Protein AF-A0A4R7J1X4-F1 (afdb_monomer_lite)

Radius of gyration: 28.87 Å; chains: 1; bounding box: 64×29×72 Å

Organism: NCBI:txid993414

Foldseek 3Di:
DVVVLVVVVVVLCVLDVAQWDWDWDDDPPRPDIFIAIDHPPDPPDGSDPDRDPNVVRVVVSVCSVCVNVVSVVVVVVVVVVVVVVVVVVLVVQLVVCLCPCARPVPRHRPGDNPPVVSSVVVSCVSVVNDD

Sequence (131 aa):
MSDLVRDLRAKLAAASPGPWEFYEKHTPEGAGSIHAPRLGDEQDDTIATLILDREDADLIVALVNNAPELLDELERVTTERDEARAALGRVWTLADSLISGRDPETDTRIFDPWDVDEMLRVAIDRTGGAE

Secondary structure (DSSP, 8-state):
-HHHHHHHHHHHHHH-SS-EEEEEEEPGGG--EEEEEEETT-SS-BSS---B-HHHHHHHHHHHHHHHHHHHHHHHHHHHHHHHHHHHHHHHHHHHHHHHTB-TTT--B-S-TT-HHHHHHHHHHHTT---

pLDDT: mean 77.57, std 10.95, range [40.91, 93.12]

Structure (mmCIF, N/CA/C/O backbone):
data_AF-A0A4R7J1X4-F1
#
_entry.id   AF-A0A4R7J1X4-F1
#
loop_
_atom_site.group_PDB
_atom_site.id
_atom_site.type_symbol
_atom_site.label_atom_id
_atom_site.label_alt_id
_atom_site.label_comp_id
_atom_site.label_asym_id
_atom_site.label_entity_id
_atom_site.label_seq_id
_atom_site.pdbx_PDB_ins_code
_atom_site.Cartn_x
_atom_site.Cartn_y
_atom_site.Cartn_z
_atom_site.occupancy
_atom_site.B_iso_or_equiv
_atom_site.auth_seq_id
_atom_site.auth_comp_id
_atom_site.auth_asym_id
_atom_site.auth_atom_id
_atom_site.pdbx_PDB_model_num
ATOM 1 N N . MET A 1 1 ? -5.195 5.725 2.563 1.00 70.56 1 MET A N 1
ATOM 2 C CA . MET A 1 1 ? -3.989 4.976 2.143 1.00 70.56 1 MET A CA 1
ATOM 3 C C . MET A 1 1 ? -4.201 4.303 0.793 1.00 70.56 1 MET A C 1
ATOM 5 O O . MET A 1 1 ? -3.394 4.541 -0.091 1.00 70.56 1 MET A O 1
ATOM 9 N N . SER A 1 2 ? -5.309 3.572 0.606 1.00 76.56 2 SER A N 1
ATOM 10 C CA . SER A 1 2 ? -5.697 2.939 -0.672 1.00 76.56 2 SER A CA 1
ATOM 11 C C . SER A 1 2 ? -5.530 3.845 -1.905 1.00 76.56 2 SER A C 1
ATOM 13 O O . SER A 1 2 ? -4.899 3.440 -2.876 1.00 76.56 2 SER A O 1
ATOM 15 N N . ASP A 1 3 ? -5.995 5.103 -1.855 1.00 82.12 3 ASP A N 1
ATOM 16 C CA . ASP A 1 3 ? -5.878 6.008 -3.011 1.00 82.12 3 ASP A CA 1
ATOM 17 C C . ASP A 1 3 ? -4.421 6.350 -3.364 1.00 82.12 3 ASP A C 1
ATOM 19 O O . ASP A 1 3 ? -4.067 6.365 -4.536 1.00 82.12 3 ASP A O 1
ATOM 23 N N . LEU A 1 4 ? -3.554 6.541 -2.362 1.00 80.00 4 LEU A N 1
ATOM 24 C CA . LEU A 1 4 ? -2.130 6.824 -2.571 1.00 80.00 4 LEU A CA 1
ATOM 25 C C . LEU A 1 4 ? -1.391 5.610 -3.149 1.00 80.00 4 LEU A C 1
ATOM 27 O O . LEU A 1 4 ? -0.598 5.765 -4.072 1.00 80.00 4 LEU A O 1
ATOM 31 N N . VAL A 1 5 ? -1.648 4.410 -2.618 1.00 79.88 5 VAL A N 1
ATOM 32 C CA . VAL A 1 5 ? -1.037 3.168 -3.124 1.00 79.88 5 VAL A CA 1
ATOM 33 C C . VAL A 1 5 ? -1.491 2.908 -4.560 1.00 79.88 5 VAL A C 1
ATOM 35 O O . VAL A 1 5 ? -0.665 2.610 -5.420 1.00 79.88 5 VAL A O 1
ATOM 38 N N . ARG A 1 6 ? -2.780 3.106 -4.859 1.00 82.00 6 ARG A N 1
ATOM 39 C CA . ARG A 1 6 ? -3.316 3.024 -6.223 1.00 82.00 6 ARG A CA 1
ATOM 40 C C . ARG A 1 6 ? -2.642 4.026 -7.164 1.00 82.00 6 ARG A C 1
ATOM 42 O O . ARG A 1 6 ? -2.239 3.643 -8.261 1.00 82.00 6 ARG A O 1
ATOM 49 N N . ASP A 1 7 ? -2.484 5.277 -6.740 1.00 84.19 7 ASP A N 1
ATOM 50 C CA . ASP A 1 7 ? -1.823 6.311 -7.541 1.00 84.19 7 ASP A CA 1
ATOM 51 C C . ASP A 1 7 ? -0.339 5.985 -7.780 1.00 84.19 7 ASP A C 1
ATOM 53 O O . ASP A 1 7 ? 0.181 6.222 -8.872 1.00 84.19 7 ASP A O 1
ATOM 57 N N . LEU A 1 8 ? 0.349 5.410 -6.788 1.00 79.38 8 LEU A N 1
ATOM 58 C CA . LEU A 1 8 ? 1.731 4.945 -6.923 1.00 79.38 8 LEU A CA 1
ATOM 59 C C . LEU A 1 8 ? 1.843 3.760 -7.887 1.00 79.38 8 LEU A C 1
ATOM 61 O O . LEU A 1 8 ? 2.709 3.792 -8.757 1.00 79.38 8 LEU A O 1
ATOM 65 N N . ARG A 1 9 ? 0.940 2.773 -7.808 1.00 80.56 9 ARG A N 1
ATOM 66 C CA . ARG A 1 9 ? 0.875 1.663 -8.776 1.00 80.56 9 ARG A CA 1
ATOM 67 C C . ARG A 1 9 ? 0.675 2.180 -10.201 1.00 80.56 9 ARG A C 1
ATOM 69 O O . ARG A 1 9 ? 1.376 1.745 -11.107 1.00 80.56 9 ARG A O 1
ATOM 76 N N . ALA A 1 10 ? -0.226 3.143 -10.401 1.00 81.44 10 ALA A N 1
ATOM 77 C CA . ALA A 1 10 ? -0.468 3.735 -11.717 1.00 81.44 10 ALA A CA 1
ATOM 78 C C . ALA A 1 10 ? 0.762 4.485 -12.256 1.00 81.44 10 ALA A C 1
ATOM 80 O O . ALA A 1 10 ? 1.102 4.351 -13.430 1.00 81.44 10 ALA A O 1
ATOM 81 N N . LYS A 1 11 ? 1.459 5.242 -11.399 1.00 81.12 11 LYS A N 1
ATOM 82 C CA . LYS A 1 11 ? 2.701 5.935 -11.773 1.00 81.12 11 LYS A CA 1
ATOM 83 C C . LYS A 1 11 ? 3.836 4.963 -12.088 1.00 81.12 11 LYS A C 1
ATOM 85 O O . LYS A 1 11 ? 4.561 5.206 -13.043 1.00 81.12 11 LYS A O 1
ATOM 90 N N . LEU A 1 12 ? 3.970 3.878 -11.325 1.00 78.81 12 LEU A N 1
ATOM 91 C CA . LEU A 1 12 ? 4.955 2.827 -11.589 1.00 78.81 12 LEU A CA 1
ATOM 92 C C . LEU A 1 12 ? 4.660 2.108 -12.904 1.00 78.81 12 LEU A C 1
ATOM 94 O O . LEU A 1 12 ? 5.545 2.014 -13.739 1.00 78.81 12 LEU A O 1
ATOM 98 N N . ALA A 1 13 ? 3.415 1.695 -13.141 1.00 77.38 13 ALA A N 1
ATOM 99 C CA . ALA A 1 13 ? 3.023 1.067 -14.403 1.00 77.38 13 ALA A CA 1
ATOM 100 C C . ALA A 1 13 ? 3.242 1.998 -15.612 1.00 77.38 13 ALA A C 1
ATOM 102 O O . ALA A 1 13 ? 3.657 1.549 -16.674 1.00 77.38 13 ALA A O 1
ATOM 103 N N . ALA A 1 14 ? 3.003 3.304 -15.450 1.00 78.31 14 ALA A N 1
ATOM 104 C CA . ALA A 1 14 ? 3.276 4.293 -16.492 1.00 78.31 14 ALA A CA 1
ATOM 105 C C . ALA A 1 14 ? 4.780 4.535 -16.716 1.00 78.31 14 ALA A C 1
ATOM 107 O O . ALA A 1 14 ? 5.191 4.820 -17.838 1.00 78.31 14 ALA A O 1
ATOM 108 N N . ALA A 1 15 ? 5.594 4.442 -15.662 1.00 71.31 15 ALA A N 1
ATOM 109 C CA . ALA A 1 15 ? 7.047 4.590 -15.736 1.00 71.31 15 ALA A CA 1
ATOM 110 C C . ALA A 1 15 ? 7.758 3.309 -16.208 1.00 71.31 15 ALA A C 1
ATOM 112 O O . ALA A 1 15 ? 8.892 3.380 -16.677 1.00 71.31 15 ALA A O 1
ATOM 113 N N . SER A 1 16 ? 7.098 2.154 -16.103 1.00 69.25 16 SER A N 1
ATOM 114 C CA . SER A 1 16 ? 7.666 0.832 -16.363 1.00 69.25 16 SER A CA 1
ATOM 115 C C . SER A 1 16 ? 6.707 0.015 -17.243 1.00 69.25 16 SER A C 1
ATOM 117 O O . SER A 1 16 ? 5.935 -0.788 -16.722 1.00 69.25 16 SER A O 1
ATOM 119 N N . PRO A 1 17 ? 6.732 0.203 -18.580 1.00 66.00 17 PRO A N 1
ATOM 120 C CA . PRO A 1 17 ? 5.745 -0.380 -19.502 1.00 66.00 17 PRO A CA 1
ATOM 121 C C . PRO A 1 17 ? 5.821 -1.913 -19.666 1.00 66.00 17 PRO A C 1
ATOM 123 O O . PRO A 1 17 ? 5.056 -2.489 -20.435 1.00 66.00 17 PRO A O 1
ATOM 126 N N . GLY A 1 18 ? 6.716 -2.586 -18.946 1.00 65.38 18 GLY A N 1
ATOM 127 C CA . GLY A 1 18 ? 6.927 -4.030 -18.979 1.00 65.38 18 GLY A CA 1
ATOM 128 C C . GLY A 1 18 ? 8.034 -4.432 -18.003 1.00 65.38 18 GLY A C 1
ATOM 129 O O . GLY A 1 18 ? 8.600 -3.551 -17.350 1.00 65.38 18 GLY A O 1
ATOM 130 N N . PRO A 1 19 ? 8.355 -5.732 -17.878 1.00 71.44 19 PRO A N 1
ATOM 131 C CA . PRO A 1 19 ? 9.490 -6.164 -17.075 1.00 71.44 19 PRO A CA 1
ATOM 132 C C . PRO A 1 19 ? 10.775 -5.573 -17.653 1.00 71.44 19 PRO 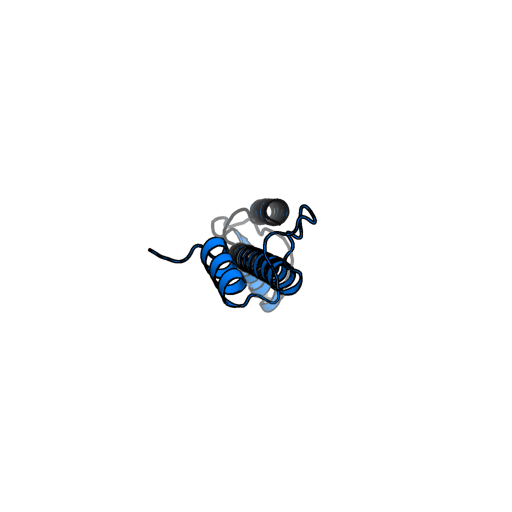A C 1
ATOM 134 O O . PRO A 1 19 ? 11.022 -5.628 -18.864 1.00 71.44 19 PRO A O 1
ATOM 137 N N . TRP A 1 20 ? 11.577 -4.974 -16.779 1.00 76.94 20 TRP A N 1
ATOM 138 C CA . TRP A 1 20 ? 12.881 -4.462 -17.174 1.00 76.94 20 TRP A CA 1
ATOM 139 C C . TRP A 1 20 ? 13.890 -5.601 -17.124 1.00 76.94 20 TRP A C 1
ATOM 141 O O . TRP A 1 20 ? 13.863 -6.433 -16.214 1.00 76.94 20 TRP A O 1
ATOM 151 N N . GLU A 1 21 ? 14.799 -5.613 -18.088 1.00 77.31 21 GLU A N 1
ATOM 152 C CA . GLU A 1 21 ? 15.937 -6.518 -18.130 1.00 77.31 21 GLU A CA 1
ATOM 153 C C . GLU A 1 21 ? 17.246 -5.743 -18.057 1.00 77.31 21 GLU A C 1
ATOM 155 O O . GLU A 1 21 ? 17.345 -4.587 -18.481 1.00 77.31 21 GLU A O 1
ATOM 160 N N . PHE A 1 22 ? 18.275 -6.423 -17.565 1.00 77.06 22 PHE A N 1
ATOM 161 C CA . PHE A 1 22 ? 19.639 -5.935 -17.630 1.00 77.06 22 PHE A CA 1
ATOM 162 C C . PHE A 1 22 ? 20.211 -6.134 -19.039 1.00 77.06 22 PHE A C 1
ATOM 164 O O . PHE A 1 22 ? 20.200 -7.241 -19.583 1.00 77.06 22 PHE A O 1
ATOM 171 N N . TYR A 1 23 ? 20.747 -5.062 -19.616 1.00 76.12 23 TYR A N 1
ATOM 172 C CA . TYR A 1 23 ? 21.435 -5.074 -20.899 1.00 76.12 23 TYR A CA 1
ATOM 173 C C . TYR A 1 23 ? 22.915 -4.740 -20.714 1.00 76.12 23 TYR A C 1
ATOM 175 O O . TYR A 1 23 ? 23.263 -3.699 -20.158 1.00 76.12 23 TYR A O 1
ATOM 183 N N . GLU A 1 24 ? 23.787 -5.603 -21.239 1.00 78.19 24 GLU A N 1
ATOM 184 C CA . GLU A 1 24 ? 25.225 -5.356 -21.344 1.00 78.19 24 GLU A CA 1
ATOM 185 C C . GLU A 1 24 ? 25.651 -5.415 -22.814 1.00 78.19 24 GLU A C 1
ATOM 187 O O . GLU A 1 24 ? 25.471 -6.431 -23.491 1.00 78.19 24 GLU A O 1
ATOM 192 N N . LYS A 1 25 ? 26.244 -4.324 -23.311 1.00 77.75 25 LYS A N 1
ATOM 193 C CA . LYS A 1 25 ? 26.838 -4.260 -24.653 1.00 77.75 25 LYS A CA 1
ATOM 194 C C . LYS A 1 25 ? 28.308 -3.907 -24.561 1.00 77.75 25 LYS A C 1
ATOM 196 O O . LYS A 1 25 ? 28.668 -2.827 -24.099 1.00 77.75 25 LYS A O 1
ATOM 201 N N . HIS A 1 26 ? 29.158 -4.776 -25.088 1.00 76.50 26 HIS A N 1
ATOM 202 C CA . HIS A 1 26 ? 30.565 -4.451 -25.278 1.00 76.50 26 HIS A CA 1
ATOM 203 C C . HIS A 1 26 ? 30.721 -3.497 -26.465 1.00 76.50 26 HIS A C 1
ATOM 205 O O . HIS A 1 26 ? 30.236 -3.770 -27.568 1.00 76.50 26 HIS A O 1
ATOM 211 N N . THR A 1 27 ? 31.382 -2.362 -26.244 1.00 72.62 27 THR A N 1
ATOM 212 C CA . THR A 1 27 ? 31.692 -1.427 -27.330 1.00 72.62 27 THR A CA 1
ATOM 213 C C . THR A 1 27 ? 32.836 -1.975 -28.188 1.00 72.62 27 THR A C 1
ATOM 215 O O . THR A 1 27 ? 33.779 -2.572 -27.653 1.00 72.62 27 THR A O 1
ATOM 218 N N . PRO A 1 28 ? 32.786 -1.809 -29.524 1.00 65.44 28 PRO A N 1
ATOM 219 C CA . PRO A 1 28 ? 33.945 -2.081 -30.363 1.00 65.44 28 PRO A CA 1
ATOM 220 C C . PRO A 1 28 ? 35.144 -1.241 -29.897 1.00 65.44 28 PRO A C 1
ATOM 222 O O . PRO A 1 28 ? 34.963 -0.132 -29.406 1.00 65.44 28 PRO A O 1
ATOM 225 N N . GLU A 1 29 ? 36.359 -1.764 -30.078 1.00 62.19 29 GLU A N 1
ATOM 226 C CA . GLU A 1 29 ? 37.640 -1.076 -29.804 1.00 62.19 29 GLU A CA 1
ATOM 227 C C . GLU A 1 29 ? 38.090 -0.991 -28.331 1.00 62.19 29 GLU A C 1
ATOM 229 O O . GLU A 1 29 ? 39.094 -0.351 -28.030 1.00 62.19 29 GLU A O 1
ATOM 234 N N . GLY A 1 30 ? 37.439 -1.707 -27.408 1.00 56.31 30 GLY A N 1
ATOM 235 C CA . GLY A 1 30 ? 37.939 -1.845 -26.029 1.00 56.31 30 GLY A CA 1
ATOM 236 C C . GLY A 1 30 ? 37.693 -0.622 -25.139 1.00 56.31 30 GLY A C 1
ATOM 237 O O . GLY A 1 30 ? 38.318 -0.498 -24.088 1.00 56.31 30 GLY A O 1
ATOM 238 N N . ALA A 1 31 ? 36.769 0.257 -25.536 1.00 61.16 31 ALA A N 1
ATOM 239 C CA . ALA A 1 31 ? 36.399 1.462 -24.794 1.00 61.16 31 ALA A CA 1
ATOM 240 C C . ALA A 1 31 ? 35.513 1.196 -23.554 1.00 61.16 31 ALA A C 1
ATOM 242 O O . ALA A 1 31 ? 35.313 2.105 -22.752 1.00 61.16 31 ALA A O 1
ATOM 243 N N . GLY A 1 32 ? 35.019 -0.035 -23.362 1.00 66.00 32 GLY A N 1
ATOM 244 C CA . GLY A 1 32 ? 34.269 -0.457 -22.171 1.00 66.00 32 GLY A CA 1
ATOM 245 C C . GLY A 1 32 ? 32.960 -1.195 -22.476 1.00 66.00 32 GLY A C 1
ATOM 246 O O . GLY A 1 32 ? 32.617 -1.446 -23.637 1.00 66.00 32 GLY A O 1
ATOM 247 N N . SER A 1 33 ? 32.232 -1.550 -21.417 1.00 73.75 33 SER A N 1
ATOM 248 C CA . SER A 1 33 ? 30.864 -2.080 -21.478 1.00 73.75 33 SER A CA 1
ATOM 249 C C . SER A 1 33 ? 29.855 -0.959 -21.215 1.00 73.75 33 SER A C 1
ATOM 251 O O . SER A 1 33 ? 30.070 -0.122 -20.344 1.00 73.75 33 SER A O 1
ATOM 253 N N . ILE A 1 34 ? 28.751 -0.950 -21.961 1.00 73.44 34 ILE A N 1
ATOM 254 C CA . ILE A 1 34 ? 27.564 -0.147 -21.651 1.00 73.44 34 ILE A CA 1
ATOM 255 C C . ILE A 1 34 ? 26.612 -1.040 -20.860 1.00 73.44 34 ILE A C 1
ATOM 257 O O . ILE A 1 34 ? 26.240 -2.108 -21.352 1.00 73.44 34 ILE A O 1
ATOM 261 N N . HIS A 1 35 ? 26.217 -0.585 -19.671 1.00 75.31 35 HIS A N 1
ATOM 262 C CA . HIS A 1 35 ? 25.199 -1.215 -18.835 1.00 75.31 35 HIS A CA 1
ATOM 263 C C . HIS A 1 35 ? 23.969 -0.311 -18.786 1.00 75.31 35 HIS A C 1
ATOM 265 O O . HIS A 1 35 ? 24.090 0.882 -18.499 1.00 75.31 35 HIS A O 1
ATOM 271 N N . ALA A 1 36 ? 22.798 -0.860 -19.104 1.00 71.75 36 ALA A N 1
ATOM 272 C CA . ALA A 1 36 ? 21.549 -0.107 -19.098 1.00 71.75 36 ALA A CA 1
ATOM 273 C C . ALA A 1 36 ? 20.341 -1.019 -18.824 1.00 71.75 36 ALA A C 1
ATOM 275 O O . ALA A 1 36 ? 20.376 -2.203 -19.163 1.00 71.75 36 ALA A O 1
ATOM 276 N N . PRO A 1 37 ? 19.251 -0.483 -18.254 1.00 70.69 37 PRO A N 1
ATOM 277 C CA . PRO A 1 37 ? 17.964 -1.162 -18.250 1.00 70.69 37 PRO A CA 1
ATOM 278 C C . PRO A 1 37 ? 17.313 -1.116 -19.643 1.00 70.69 37 PRO A C 1
ATOM 280 O O . PRO A 1 37 ? 17.346 -0.087 -20.329 1.00 70.69 37 PRO A O 1
ATOM 283 N N . ARG A 1 38 ? 16.674 -2.216 -20.048 1.00 72.69 38 ARG A N 1
ATOM 284 C CA . ARG A 1 38 ? 15.890 -2.316 -21.293 1.00 72.69 38 ARG A CA 1
ATOM 285 C C . ARG A 1 38 ? 14.518 -2.939 -21.056 1.00 72.69 38 ARG A C 1
ATOM 287 O O . ARG A 1 38 ? 14.323 -3.638 -20.065 1.00 72.69 38 ARG A O 1
ATOM 294 N N . LEU A 1 39 ? 13.594 -2.736 -21.990 1.00 71.06 39 LEU A N 1
ATOM 295 C CA . LEU A 1 39 ? 12.366 -3.530 -22.075 1.00 71.06 39 LEU A CA 1
ATOM 296 C C . LEU A 1 39 ? 12.717 -4.922 -22.609 1.00 71.06 39 LEU A C 1
ATOM 298 O O . LEU A 1 39 ? 13.429 -5.027 -23.606 1.00 71.06 39 LEU A O 1
ATOM 302 N N . GLY A 1 40 ? 12.246 -5.983 -21.948 1.00 60.00 40 GLY A N 1
ATOM 303 C CA . GLY A 1 40 ? 12.644 -7.362 -22.274 1.00 60.00 40 GLY A CA 1
ATOM 304 C C . GLY A 1 40 ? 12.364 -7.815 -23.716 1.00 60.00 40 GLY A C 1
ATOM 305 O O . GLY A 1 40 ? 13.058 -8.696 -24.219 1.00 60.00 40 GLY A O 1
ATOM 306 N N . ASP A 1 41 ? 11.430 -7.160 -24.413 1.00 61.09 41 ASP A N 1
ATOM 307 C CA . ASP A 1 41 ? 10.986 -7.551 -25.759 1.00 61.09 41 ASP A CA 1
ATOM 308 C C . ASP A 1 41 ? 11.480 -6.633 -26.900 1.00 61.09 41 ASP A C 1
ATOM 310 O O . ASP A 1 41 ? 11.239 -6.930 -28.072 1.00 61.09 41 ASP A O 1
ATOM 314 N N . GLU A 1 42 ? 12.199 -5.541 -26.608 1.00 57.75 42 GLU A N 1
ATOM 315 C CA . GLU A 1 42 ? 12.630 -4.567 -27.624 1.00 57.75 42 GLU A CA 1
ATOM 316 C C . GLU A 1 42 ? 14.154 -4.596 -27.817 1.00 57.75 42 GLU A C 1
ATOM 318 O O . GLU A 1 42 ? 14.941 -4.355 -26.901 1.00 57.75 42 GLU A O 1
ATOM 323 N N . GLN A 1 43 ? 14.594 -4.925 -29.039 1.00 50.28 43 GLN A N 1
ATOM 324 C CA . GLN A 1 43 ? 16.017 -5.087 -29.368 1.00 50.28 43 GLN A CA 1
ATOM 325 C C . GLN A 1 43 ? 16.814 -3.772 -29.392 1.00 50.28 43 GLN A C 1
ATOM 327 O O . GLN A 1 43 ? 18.041 -3.843 -29.326 1.00 50.28 43 GLN A O 1
ATOM 332 N N . ASP A 1 44 ? 16.153 -2.611 -29.461 1.00 54.34 44 ASP A N 1
ATOM 333 C CA . ASP A 1 44 ? 16.813 -1.319 -29.715 1.00 54.34 44 ASP A CA 1
ATOM 334 C C . ASP A 1 44 ? 16.351 -0.144 -28.829 1.00 54.34 44 ASP A C 1
ATOM 336 O O . ASP A 1 44 ? 16.966 0.920 -28.890 1.00 54.34 44 ASP A O 1
ATOM 340 N N . ASP A 1 45 ? 15.366 -0.320 -27.942 1.00 53.91 45 ASP A N 1
ATOM 341 C CA . ASP A 1 45 ? 14.865 0.775 -27.101 1.00 53.91 45 ASP A CA 1
ATOM 342 C C . ASP A 1 45 ? 15.390 0.653 -25.663 1.00 53.91 45 ASP A C 1
ATOM 344 O O . ASP A 1 45 ? 14.751 0.141 -24.740 1.00 53.91 45 ASP A O 1
ATOM 348 N N . THR A 1 46 ? 16.611 1.150 -25.444 1.00 55.34 46 THR A N 1
ATOM 349 C CA . THR A 1 46 ? 17.046 1.498 -24.083 1.00 55.34 46 THR A CA 1
ATOM 350 C C . THR A 1 46 ? 16.069 2.520 -23.501 1.00 55.34 46 THR A C 1
ATOM 352 O O . THR A 1 46 ? 15.966 3.632 -24.018 1.00 55.34 46 THR A O 1
ATOM 355 N N . ILE A 1 47 ? 15.394 2.157 -22.405 1.00 56.97 47 ILE A N 1
ATOM 356 C CA . ILE A 1 47 ? 14.353 2.967 -21.736 1.00 56.97 47 ILE A CA 1
ATOM 357 C C . ILE A 1 47 ? 14.914 4.322 -21.276 1.00 56.97 47 ILE A C 1
ATOM 359 O O . ILE A 1 47 ? 14.210 5.330 -21.224 1.00 56.97 47 ILE A O 1
ATOM 363 N N . ALA A 1 48 ? 16.212 4.356 -20.980 1.00 55.75 48 ALA A N 1
ATOM 364 C CA . ALA A 1 48 ? 16.980 5.569 -20.785 1.00 55.75 48 ALA A CA 1
ATOM 365 C C . ALA A 1 48 ? 18.413 5.347 -21.283 1.00 55.75 48 ALA A C 1
ATOM 367 O O . ALA A 1 48 ? 19.047 4.350 -20.943 1.00 55.75 48 ALA A O 1
ATOM 368 N N . THR A 1 49 ? 18.962 6.298 -22.041 1.00 56.44 49 THR A N 1
ATOM 369 C CA . THR A 1 49 ? 20.394 6.333 -22.388 1.00 56.44 49 THR A CA 1
ATOM 370 C C . THR A 1 49 ? 21.209 6.846 -21.195 1.00 56.44 49 THR A C 1
ATOM 372 O O . THR A 1 49 ? 21.866 7.883 -21.257 1.00 56.44 49 THR A O 1
ATOM 375 N N . LEU A 1 50 ? 21.114 6.155 -20.061 1.00 60.38 50 LEU A N 1
ATOM 376 C CA . LEU A 1 50 ? 21.981 6.373 -18.909 1.00 60.38 50 LEU A CA 1
ATOM 377 C C . LEU A 1 50 ? 23.119 5.361 -19.010 1.00 60.38 50 LEU A C 1
ATOM 379 O O . LEU A 1 50 ? 22.880 4.158 -19.008 1.00 60.38 50 LEU A O 1
ATOM 383 N N . ILE A 1 51 ? 24.353 5.851 -19.135 1.00 63.81 51 ILE A N 1
ATOM 384 C CA . ILE A 1 51 ? 25.535 5.006 -18.958 1.00 63.81 51 ILE A CA 1
ATOM 385 C C . ILE A 1 51 ? 25.688 4.830 -17.453 1.00 63.81 51 ILE A C 1
ATOM 387 O O . ILE A 1 51 ? 26.142 5.745 -16.766 1.00 63.81 51 ILE A O 1
ATOM 391 N N . LEU A 1 52 ? 25.235 3.687 -16.959 1.00 72.06 52 LEU A N 1
ATOM 392 C CA . LEU A 1 52 ? 25.358 3.300 -15.563 1.00 72.06 52 LEU A CA 1
ATOM 393 C C . LEU A 1 52 ? 26.539 2.348 -15.411 1.00 72.06 52 LEU A C 1
ATOM 395 O O . LEU A 1 52 ? 26.967 1.701 -16.375 1.00 72.06 52 LEU A O 1
ATOM 399 N N . ASP A 1 53 ? 27.057 2.244 -14.194 1.00 80.69 53 ASP A N 1
ATOM 400 C CA . ASP A 1 53 ? 27.797 1.043 -13.852 1.00 80.69 53 ASP A CA 1
ATOM 401 C C . ASP A 1 53 ? 26.832 -0.153 -13.727 1.00 80.69 53 ASP A C 1
ATOM 403 O O . ASP A 1 53 ? 25.603 -0.030 -13.778 1.00 80.69 53 ASP A O 1
ATOM 407 N N . ARG A 1 54 ? 27.407 -1.352 -13.651 1.00 78.38 54 ARG A N 1
ATOM 408 C CA . ARG A 1 54 ? 26.640 -2.597 -13.598 1.00 78.38 54 ARG A CA 1
ATOM 409 C C . ARG A 1 54 ? 25.747 -2.677 -12.359 1.00 78.38 54 ARG A C 1
ATOM 411 O O . ARG A 1 54 ? 24.616 -3.138 -12.472 1.00 78.38 54 ARG A O 1
ATOM 418 N N . GLU A 1 55 ? 26.264 -2.253 -11.209 1.00 80.81 55 GLU A N 1
ATOM 419 C CA . GLU A 1 55 ? 25.579 -2.375 -9.919 1.00 80.81 55 GLU A CA 1
ATOM 420 C C . GLU A 1 55 ? 24.340 -1.478 -9.878 1.00 80.81 55 GLU A C 1
ATOM 422 O O . GLU A 1 55 ? 23.266 -1.929 -9.478 1.00 80.81 55 GLU A O 1
ATOM 427 N N . ASP A 1 56 ? 24.456 -0.249 -10.380 1.00 76.38 56 ASP A N 1
ATOM 428 C CA . ASP A 1 56 ? 23.349 0.698 -10.474 1.00 76.38 56 ASP A CA 1
ATOM 429 C C 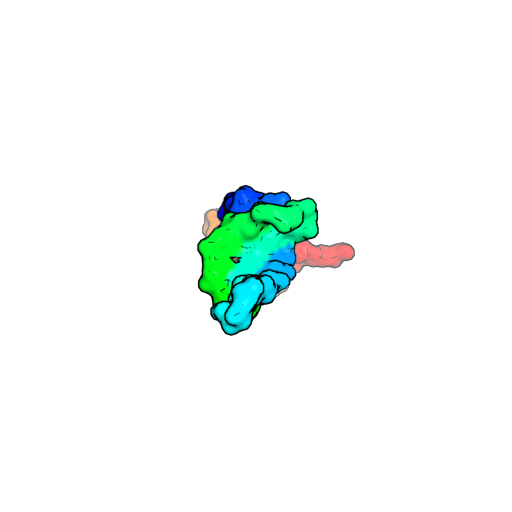. ASP A 1 56 ? 22.26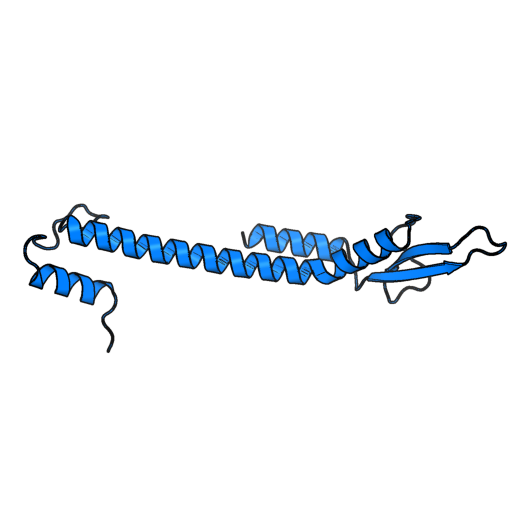5 0.223 -11.452 1.00 76.38 56 ASP A C 1
ATOM 431 O O . ASP A 1 56 ? 21.069 0.325 -11.163 1.00 76.38 56 ASP A O 1
ATOM 435 N N . ALA A 1 57 ? 22.652 -0.332 -12.605 1.00 74.75 57 ALA A N 1
ATOM 436 C CA . ALA A 1 57 ? 21.697 -0.876 -13.570 1.00 74.75 57 ALA A CA 1
ATOM 437 C C . ALA A 1 57 ? 20.941 -2.096 -13.010 1.00 74.75 57 ALA A C 1
ATOM 439 O O . ALA A 1 57 ? 19.715 -2.163 -13.138 1.00 74.75 57 ALA A O 1
ATOM 440 N N . ASP A 1 58 ? 21.643 -3.018 -12.343 1.00 79.81 58 ASP A N 1
ATOM 441 C CA . ASP A 1 58 ? 21.035 -4.171 -11.667 1.00 79.81 58 ASP A CA 1
ATOM 442 C C . ASP A 1 58 ? 20.080 -3.721 -10.546 1.00 79.81 58 ASP A C 1
ATOM 444 O O . ASP A 1 58 ? 18.965 -4.240 -10.425 1.00 79.81 58 ASP A O 1
ATOM 448 N N . LEU A 1 59 ? 20.470 -2.708 -9.763 1.00 78.81 59 LEU A N 1
ATOM 449 C CA . LEU A 1 59 ? 19.641 -2.148 -8.696 1.00 78.81 59 LEU A CA 1
ATOM 450 C C . LEU A 1 59 ? 18.349 -1.525 -9.235 1.00 78.81 59 LEU A C 1
ATOM 452 O O . LEU A 1 59 ? 17.282 -1.742 -8.662 1.00 78.81 59 LEU A O 1
ATOM 456 N N . ILE A 1 60 ? 18.421 -0.763 -10.328 1.00 77.56 60 ILE A N 1
ATOM 457 C CA . ILE A 1 60 ? 17.246 -0.122 -10.934 1.00 77.56 60 ILE A CA 1
ATOM 458 C C . ILE A 1 60 ? 16.272 -1.171 -11.478 1.00 77.56 60 ILE A C 1
ATOM 460 O O . ILE A 1 60 ? 15.070 -1.072 -11.227 1.00 77.56 60 ILE A O 1
ATOM 464 N N . VAL A 1 61 ? 16.778 -2.192 -12.176 1.00 79.31 61 VAL A N 1
ATOM 465 C CA . VAL A 1 61 ? 15.954 -3.303 -12.678 1.00 79.31 61 VAL A CA 1
ATOM 466 C C . VAL A 1 61 ? 15.277 -4.032 -11.518 1.00 79.31 61 VAL A C 1
ATOM 468 O O . VAL A 1 61 ? 14.065 -4.258 -11.548 1.00 79.31 61 VAL A O 1
ATOM 471 N N . ALA A 1 62 ? 16.031 -4.352 -10.463 1.00 81.00 62 ALA A N 1
ATOM 472 C CA . ALA A 1 62 ? 15.483 -4.987 -9.274 1.00 81.00 62 ALA A CA 1
ATOM 473 C C . ALA A 1 62 ? 14.413 -4.107 -8.612 1.00 81.00 62 ALA A C 1
ATOM 475 O O . ALA A 1 62 ? 13.329 -4.596 -8.300 1.00 81.00 62 ALA A O 1
ATOM 476 N N . LEU A 1 63 ? 14.668 -2.811 -8.435 1.00 79.69 63 LEU A N 1
ATOM 477 C CA . LEU A 1 63 ? 13.720 -1.895 -7.806 1.00 79.69 63 LEU A CA 1
ATOM 478 C C . LEU A 1 63 ? 12.407 -1.817 -8.589 1.00 79.69 63 LEU A C 1
ATOM 480 O O . LEU A 1 63 ? 11.343 -1.928 -7.990 1.00 79.69 63 LEU A O 1
ATOM 484 N N . VAL A 1 64 ? 12.472 -1.661 -9.913 1.00 80.25 64 VAL A N 1
ATOM 485 C CA . VAL A 1 64 ? 11.281 -1.575 -10.772 1.00 80.25 64 VAL A CA 1
ATOM 486 C C . VAL A 1 64 ? 10.460 -2.861 -10.713 1.00 80.25 64 VAL A C 1
ATOM 488 O O . VAL A 1 64 ? 9.244 -2.801 -10.537 1.00 80.25 64 VAL A O 1
ATOM 491 N N . ASN A 1 65 ? 11.119 -4.016 -10.796 1.00 81.62 65 ASN A N 1
ATOM 492 C CA . ASN A 1 65 ? 10.430 -5.303 -10.815 1.00 81.62 65 ASN A CA 1
ATOM 493 C C . ASN A 1 65 ? 9.847 -5.686 -9.438 1.00 81.62 65 ASN A C 1
ATOM 495 O O . ASN A 1 65 ? 8.817 -6.349 -9.389 1.00 81.62 65 ASN A O 1
ATOM 499 N N . ASN A 1 66 ? 10.455 -5.246 -8.327 1.00 85.31 66 ASN A N 1
ATOM 500 C CA . ASN A 1 66 ? 9.991 -5.559 -6.964 1.00 85.31 66 ASN A CA 1
ATOM 501 C C . ASN A 1 66 ? 9.082 -4.475 -6.349 1.00 85.31 66 ASN A C 1
ATOM 503 O O . ASN A 1 66 ? 8.402 -4.729 -5.355 1.00 85.31 66 ASN A O 1
ATOM 507 N N . ALA A 1 67 ? 9.046 -3.258 -6.903 1.00 84.69 67 ALA A N 1
ATOM 508 C CA . ALA A 1 67 ? 8.221 -2.166 -6.378 1.00 84.69 67 ALA A CA 1
ATOM 509 C C . ALA A 1 67 ? 6.721 -2.511 -6.252 1.00 84.69 67 ALA A C 1
ATOM 511 O O . ALA A 1 67 ? 6.127 -2.099 -5.252 1.00 84.69 67 ALA A O 1
ATOM 512 N N . PRO A 1 68 ? 6.090 -3.261 -7.181 1.00 83.19 68 PRO A N 1
ATOM 513 C CA . PRO A 1 68 ? 4.703 -3.694 -7.012 1.00 83.19 68 PRO A CA 1
ATOM 514 C C . PRO A 1 68 ? 4.493 -4.546 -5.754 1.00 83.19 68 PRO A C 1
ATOM 516 O O . PRO A 1 68 ? 3.616 -4.233 -4.954 1.00 83.19 68 PRO A O 1
ATOM 519 N N . GLU A 1 69 ? 5.343 -5.551 -5.526 1.00 85.62 69 GLU A N 1
ATOM 520 C CA . GLU A 1 69 ? 5.252 -6.436 -4.355 1.00 85.62 69 GLU A CA 1
ATOM 521 C C . GLU A 1 69 ? 5.472 -5.669 -3.043 1.00 85.62 69 GLU A C 1
ATOM 523 O O . GLU A 1 69 ? 4.761 -5.875 -2.059 1.00 85.62 69 GLU A O 1
ATOM 528 N N . LEU A 1 70 ? 6.414 -4.720 -3.031 1.00 85.25 70 LEU A N 1
ATOM 529 C CA . LEU A 1 70 ? 6.653 -3.855 -1.873 1.00 85.25 70 LEU A CA 1
ATOM 530 C C . LEU A 1 70 ? 5.455 -2.944 -1.562 1.00 85.25 70 LEU A C 1
ATOM 532 O O . LEU A 1 70 ? 5.181 -2.665 -0.393 1.00 85.25 70 LEU A O 1
ATOM 536 N N . LEU A 1 71 ? 4.734 -2.473 -2.585 1.00 87.31 71 LEU A N 1
ATOM 537 C CA . LEU A 1 71 ? 3.506 -1.697 -2.393 1.00 87.31 71 LEU A CA 1
ATOM 538 C C . LEU A 1 71 ? 2.354 -2.558 -1.871 1.00 87.31 71 LEU A C 1
ATOM 540 O O . LEU A 1 71 ? 1.597 -2.086 -1.021 1.00 87.31 71 LEU A O 1
ATOM 544 N N . ASP A 1 72 ? 2.236 -3.799 -2.341 1.00 88.12 72 ASP A N 1
ATOM 545 C CA . ASP A 1 72 ? 1.251 -4.760 -1.840 1.00 88.12 72 ASP A CA 1
ATOM 546 C C . ASP A 1 72 ? 1.492 -5.064 -0.354 1.00 88.12 72 ASP A C 1
ATOM 548 O O . ASP A 1 72 ? 0.565 -5.015 0.459 1.00 88.12 72 ASP A O 1
ATOM 552 N N . GLU A 1 73 ? 2.751 -5.278 0.029 1.00 89.56 73 GLU A N 1
ATOM 553 C CA . GLU A 1 73 ? 3.135 -5.519 1.419 1.00 89.56 73 GLU A CA 1
ATOM 554 C C . GLU A 1 73 ? 2.895 -4.291 2.311 1.00 89.56 73 GLU A C 1
ATOM 556 O O . GLU A 1 73 ? 2.385 -4.411 3.429 1.00 89.56 73 GLU A O 1
ATOM 561 N N . LEU A 1 74 ? 3.190 -3.086 1.813 1.00 88.12 74 LEU A N 1
ATOM 562 C CA . LEU A 1 74 ? 2.894 -1.846 2.530 1.00 88.12 74 LEU A CA 1
ATOM 563 C C . LEU A 1 74 ? 1.388 -1.681 2.784 1.00 88.12 74 LEU A C 1
ATOM 565 O O . LEU A 1 74 ? 0.986 -1.262 3.875 1.00 88.12 74 LEU A O 1
ATOM 569 N N . GLU A 1 75 ? 0.554 -1.992 1.790 1.00 89.81 75 GLU A N 1
ATOM 570 C CA . GLU A 1 75 ? -0.902 -1.943 1.921 1.00 89.81 75 GLU A CA 1
ATOM 571 C C . GLU A 1 75 ? -1.393 -2.954 2.963 1.00 89.81 75 GLU A C 1
ATOM 573 O O . GLU A 1 75 ? -2.138 -2.570 3.869 1.00 89.81 75 GLU A O 1
ATOM 578 N N . ARG A 1 76 ? -0.904 -4.199 2.907 1.00 92.19 76 ARG A N 1
ATOM 579 C CA . ARG A 1 76 ? -1.226 -5.253 3.881 1.00 92.19 76 ARG A CA 1
ATOM 580 C C . ARG A 1 76 ? -0.900 -4.825 5.312 1.00 92.19 76 ARG A C 1
ATOM 582 O O . ARG A 1 76 ? -1.783 -4.813 6.168 1.00 92.19 76 ARG A O 1
A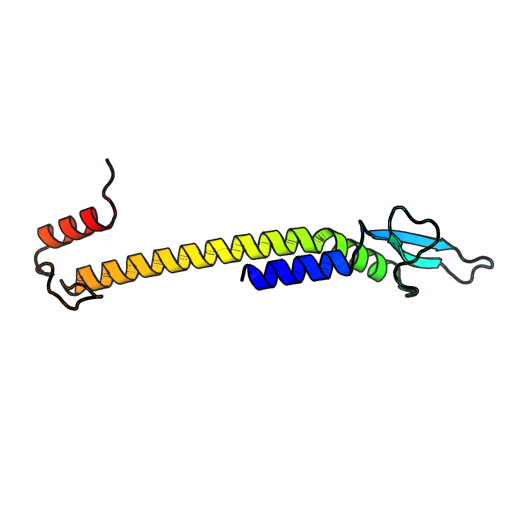TOM 589 N N . VAL A 1 77 ? 0.343 -4.412 5.564 1.00 92.19 77 VAL A N 1
ATOM 590 C CA . VAL A 1 77 ? 0.802 -4.003 6.904 1.00 92.19 77 VAL A CA 1
ATOM 591 C C . VAL A 1 77 ? 0.028 -2.786 7.412 1.00 92.19 77 VAL A C 1
ATOM 593 O O . VAL A 1 77 ? -0.268 -2.682 8.604 1.00 92.19 77 VAL A O 1
ATOM 596 N N . THR A 1 78 ? -0.327 -1.854 6.525 1.00 88.62 78 THR A N 1
ATOM 597 C CA . THR A 1 78 ? -1.104 -0.677 6.925 1.00 88.62 78 THR A CA 1
ATOM 598 C C . THR A 1 78 ? -2.525 -1.054 7.336 1.00 88.62 78 THR A C 1
ATOM 600 O O . THR A 1 78 ? -2.999 -0.564 8.361 1.00 88.62 78 THR A O 1
ATOM 603 N N . THR A 1 79 ? -3.176 -1.943 6.585 1.00 91.31 79 THR A N 1
ATOM 604 C CA . THR A 1 79 ? -4.500 -2.471 6.933 1.00 91.31 79 THR A CA 1
ATOM 605 C C . THR A 1 79 ? -4.470 -3.190 8.279 1.00 91.31 79 THR A C 1
ATOM 607 O O . THR A 1 79 ? -5.247 -2.843 9.165 1.00 91.31 79 THR A O 1
ATOM 610 N N . GLU A 1 80 ? -3.518 -4.102 8.489 1.00 93.12 80 GLU A N 1
ATOM 611 C CA . GLU A 1 80 ? -3.383 -4.838 9.755 1.00 93.12 80 GLU A CA 1
ATOM 612 C C . GLU A 1 80 ? -3.170 -3.906 10.949 1.00 93.12 80 GLU A C 1
ATOM 614 O O . GLU A 1 80 ? -3.775 -4.072 12.011 1.00 93.12 80 GLU A O 1
ATOM 619 N N . ARG A 1 81 ? -2.338 -2.875 10.778 1.00 92.75 81 ARG A N 1
ATOM 620 C CA . ARG A 1 81 ? -2.123 -1.858 11.809 1.00 92.75 81 ARG A CA 1
ATOM 621 C C . ARG A 1 81 ? -3.416 -1.110 12.136 1.00 92.75 81 ARG A C 1
ATOM 623 O O . ARG A 1 81 ? -3.693 -0.857 13.310 1.00 92.75 81 ARG A O 1
ATOM 630 N N . ASP A 1 82 ? -4.174 -0.708 11.122 1.00 92.06 82 ASP A N 1
ATOM 631 C CA . ASP A 1 82 ? -5.395 0.076 11.305 1.00 92.06 82 ASP A CA 1
ATOM 632 C C . ASP A 1 82 ? -6.505 -0.773 11.956 1.00 92.06 82 ASP A C 1
ATOM 634 O O . ASP A 1 82 ? -7.192 -0.294 12.863 1.00 92.06 82 ASP A O 1
ATOM 638 N N . GLU A 1 83 ? -6.604 -2.057 11.605 1.00 92.81 83 GLU A N 1
ATOM 639 C CA . GLU A 1 83 ? -7.479 -3.034 12.264 1.00 92.81 83 GLU A CA 1
ATOM 640 C C . GLU A 1 83 ? -7.100 -3.259 13.731 1.00 92.81 83 GLU A C 1
ATOM 642 O O . GLU A 1 83 ? -7.962 -3.188 14.615 1.00 92.81 83 GLU A O 1
ATOM 647 N N . ALA A 1 84 ? -5.810 -3.465 14.019 1.00 91.44 84 ALA A N 1
ATOM 648 C CA . ALA A 1 84 ? -5.313 -3.629 15.382 1.00 91.44 84 ALA A CA 1
ATOM 649 C C . ALA A 1 84 ? -5.583 -2.378 16.231 1.00 91.44 84 ALA A C 1
ATOM 651 O O . ALA A 1 84 ? -6.018 -2.470 17.381 1.00 91.44 84 ALA A O 1
ATOM 652 N N . ARG A 1 85 ? -5.394 -1.188 15.651 1.00 91.94 85 ARG A N 1
ATOM 653 C CA . ARG A 1 85 ? -5.712 0.084 16.306 1.00 91.94 85 ARG A CA 1
ATOM 654 C C . ARG A 1 85 ? -7.207 0.219 16.588 1.00 91.94 85 ARG A C 1
ATOM 656 O O . ARG A 1 85 ? -7.572 0.663 17.675 1.00 91.94 85 ARG A O 1
ATOM 663 N N . ALA A 1 86 ? -8.068 -0.174 15.652 1.00 90.38 86 ALA A N 1
ATOM 664 C CA . ALA A 1 86 ? -9.513 -0.171 15.858 1.00 90.38 86 ALA A CA 1
ATOM 665 C C . ALA A 1 86 ? -9.935 -1.161 16.958 1.00 90.38 86 ALA A C 1
ATOM 667 O O . ALA A 1 86 ? -10.784 -0.834 17.787 1.00 90.38 86 ALA A O 1
ATOM 668 N N . ALA A 1 87 ? -9.321 -2.348 17.007 1.00 88.25 87 ALA A N 1
ATOM 669 C CA . ALA A 1 87 ? -9.556 -3.331 18.062 1.00 88.25 87 ALA A CA 1
ATOM 670 C C . ALA A 1 87 ? -9.145 -2.803 19.444 1.00 88.25 87 ALA A C 1
ATOM 672 O O . ALA A 1 87 ? -9.938 -2.874 20.382 1.00 88.25 87 ALA A O 1
ATOM 673 N N . LEU A 1 88 ? -7.958 -2.200 19.556 1.00 90.50 88 LEU A N 1
ATOM 674 C CA . LEU A 1 88 ? -7.508 -1.549 20.790 1.00 90.50 88 LEU A CA 1
ATOM 675 C C . LEU A 1 88 ? -8.440 -0.408 21.212 1.00 90.50 88 LEU A C 1
ATOM 677 O O . LEU A 1 88 ? -8.741 -0.280 22.395 1.00 90.50 88 LEU A O 1
ATOM 681 N N . GLY A 1 89 ? -8.940 0.379 20.254 1.00 89.12 89 GLY A N 1
ATOM 682 C CA . GLY A 1 89 ? -9.945 1.410 20.510 1.00 89.12 89 GLY A CA 1
ATOM 683 C C . GLY A 1 89 ? -11.207 0.840 21.161 1.00 89.12 89 GLY A C 1
ATOM 684 O O . GLY A 1 89 ? -11.623 1.334 22.203 1.00 89.12 89 GLY A O 1
ATOM 685 N N . ARG A 1 90 ? -11.760 -0.255 20.618 1.00 88.25 90 ARG A N 1
ATOM 686 C CA . ARG A 1 90 ? -12.934 -0.935 21.199 1.00 88.25 90 ARG A CA 1
ATOM 687 C C . ARG A 1 90 ? -12.673 -1.459 22.610 1.00 88.25 90 ARG A C 1
ATOM 689 O O . ARG A 1 90 ? -13.524 -1.299 23.480 1.00 88.25 90 ARG A O 1
ATOM 696 N N . VAL A 1 91 ? -11.504 -2.058 22.847 1.00 87.81 91 VAL A N 1
ATOM 697 C CA . VAL A 1 91 ? -11.109 -2.535 24.184 1.00 87.81 91 VAL A CA 1
ATOM 698 C C . VAL A 1 91 ? -11.021 -1.374 25.169 1.00 87.81 91 VAL A C 1
ATOM 700 O O . VAL A 1 91 ? -11.492 -1.499 26.295 1.00 87.81 91 VAL A O 1
ATOM 703 N N . TRP A 1 92 ? -10.464 -0.236 24.751 1.00 86.75 92 TRP A N 1
ATOM 704 C CA . TRP A 1 92 ? -10.363 0.944 25.604 1.00 86.75 92 TRP A CA 1
ATOM 705 C C . TRP A 1 92 ? -11.734 1.536 25.943 1.00 86.75 92 TRP A C 1
ATOM 707 O O . TRP A 1 92 ? -12.011 1.795 27.109 1.00 86.75 92 TRP A O 1
ATOM 717 N N . THR A 1 93 ? -12.620 1.668 24.953 1.00 86.31 93 THR A N 1
ATOM 718 C CA . THR A 1 93 ? -14.011 2.099 25.157 1.00 86.31 93 THR A CA 1
ATOM 719 C C . THR A 1 93 ? -14.756 1.163 26.112 1.00 86.31 93 THR A C 1
ATOM 721 O O . THR A 1 93 ? -15.471 1.624 27.002 1.00 86.31 93 THR A O 1
ATOM 724 N N . LEU A 1 94 ? -14.567 -0.154 25.973 1.00 84.81 94 LEU A N 1
ATOM 725 C CA . LEU A 1 94 ? -15.145 -1.127 26.897 1.00 84.81 94 LEU A CA 1
ATOM 726 C C . LEU A 1 94 ? -14.579 -0.955 28.310 1.00 84.81 94 LEU A C 1
ATOM 728 O O . LEU A 1 94 ? -15.351 -0.904 29.259 1.00 84.81 94 LEU A O 1
ATOM 732 N N . ALA A 1 95 ? -13.258 -0.840 28.456 1.00 85.38 95 ALA A N 1
ATOM 733 C CA . ALA A 1 95 ? -12.615 -0.659 29.754 1.00 85.38 95 ALA A CA 1
ATOM 734 C C . ALA A 1 95 ? -13.101 0.616 30.463 1.00 85.38 95 ALA A C 1
ATOM 736 O O . ALA A 1 95 ? -13.425 0.564 31.646 1.00 85.38 95 ALA A O 1
ATOM 737 N N . ASP A 1 96 ? -13.220 1.732 29.742 1.00 86.12 96 ASP A N 1
ATOM 738 C CA . ASP A 1 96 ? -13.742 2.991 30.283 1.00 86.12 96 ASP A CA 1
ATOM 739 C C . ASP A 1 96 ? -15.203 2.856 30.735 1.00 86.12 96 ASP A C 1
ATOM 741 O O . ASP A 1 96 ? -15.575 3.292 31.827 1.00 86.12 96 ASP A O 1
ATOM 745 N N . SER A 1 97 ? -16.025 2.151 29.952 1.00 82.56 97 SER A N 1
ATOM 746 C CA . SER A 1 97 ? -17.405 1.847 30.331 1.00 82.56 97 SER A CA 1
ATOM 747 C C . SER A 1 97 ? -17.487 0.959 31.575 1.00 82.56 97 SER A C 1
ATOM 749 O O . SER A 1 97 ? -18.294 1.222 32.467 1.00 82.56 97 SER A O 1
ATOM 751 N N . LEU A 1 98 ? -16.614 -0.053 31.668 1.00 82.19 98 LEU A N 1
ATOM 752 C CA . LEU A 1 98 ? -16.538 -0.969 32.808 1.00 82.19 98 LEU A CA 1
ATOM 753 C C . LEU A 1 98 ? -16.119 -0.251 34.101 1.00 82.19 98 LEU A C 1
ATOM 755 O O . LEU A 1 98 ? -16.696 -0.486 35.157 1.00 82.19 98 LEU A O 1
ATOM 759 N N . ILE A 1 99 ? -15.152 0.663 34.009 1.00 85.25 99 ILE A N 1
ATOM 760 C CA . ILE A 1 99 ? -14.654 1.439 35.152 1.00 85.25 99 ILE A CA 1
ATOM 761 C C . ILE A 1 99 ? -15.677 2.489 35.603 1.00 85.25 99 ILE A C 1
ATOM 763 O O . ILE A 1 99 ? -15.853 2.714 36.800 1.00 85.25 99 ILE A O 1
ATOM 767 N N . SER A 1 100 ? -16.339 3.160 34.658 1.00 85.31 100 SER A N 1
ATOM 768 C CA . SER A 1 100 ? -17.245 4.275 34.959 1.00 85.31 100 SER A CA 1
ATOM 769 C C . SER A 1 100 ? -18.676 3.844 35.294 1.00 85.31 100 SER A C 1
ATOM 771 O O . SER A 1 100 ? -19.419 4.623 35.899 1.00 85.31 100 SER A O 1
ATOM 773 N N . GLY A 1 101 ? -19.097 2.640 34.890 1.00 84.19 101 GLY A N 1
ATOM 774 C CA . GLY A 1 101 ? -20.504 2.230 34.933 1.00 84.19 101 GLY A CA 1
ATOM 775 C C . GLY A 1 101 ? -21.378 2.950 33.904 1.00 84.19 101 GLY A C 1
ATOM 776 O O . GLY A 1 101 ? -22.610 2.916 33.998 1.00 84.19 101 GLY A O 1
ATOM 777 N N . ARG A 1 102 ? -20.764 3.669 32.957 1.00 86.69 102 ARG A N 1
ATOM 778 C CA . ARG A 1 102 ? -21.441 4.558 32.010 1.00 86.69 102 ARG A CA 1
ATOM 779 C C . ARG A 1 102 ? -21.121 4.212 30.574 1.00 86.69 102 ARG A C 1
ATOM 781 O O . ARG A 1 102 ? -20.126 3.562 30.269 1.00 86.69 102 ARG A O 1
ATOM 788 N N . ASP A 1 103 ? -21.998 4.644 29.687 1.00 81.56 103 ASP A N 1
ATOM 789 C CA . ASP A 1 103 ? -21.756 4.596 28.262 1.00 81.56 103 ASP A CA 1
ATOM 790 C C . ASP A 1 103 ? -2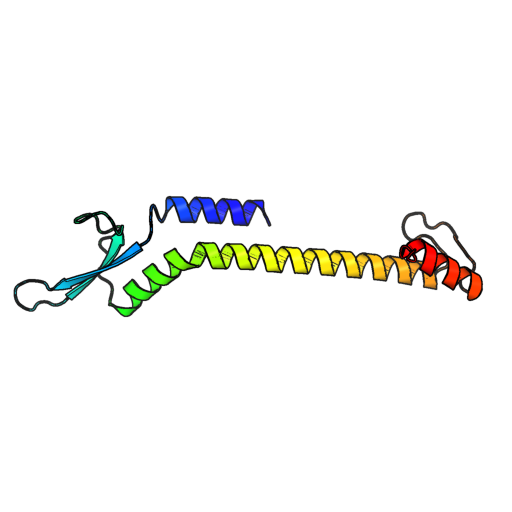0.881 5.788 27.858 1.00 81.56 103 ASP A C 1
ATOM 792 O O . ASP A 1 103 ? -21.286 6.928 28.097 1.00 81.56 103 ASP A O 1
ATOM 796 N N . PRO A 1 104 ? -19.696 5.566 27.273 1.00 77.50 104 PRO A N 1
ATOM 797 C CA . PRO A 1 104 ? -18.806 6.654 26.890 1.00 77.50 104 PRO A CA 1
ATOM 798 C C . PRO A 1 104 ? -19.345 7.497 25.722 1.00 77.50 104 PRO A C 1
ATOM 800 O O . PRO A 1 104 ? -18.879 8.619 25.533 1.00 77.50 104 PRO A O 1
ATOM 803 N N . GLU A 1 105 ? -20.318 7.007 24.944 1.00 82.38 105 GLU A N 1
ATOM 804 C CA . GLU A 1 105 ? -20.904 7.761 23.828 1.00 82.38 105 GLU A CA 1
ATOM 805 C C . GLU A 1 105 ? -22.074 8.650 24.267 1.00 82.38 105 GLU A C 1
ATOM 807 O O . GLU A 1 105 ? -22.238 9.759 23.755 1.00 82.38 105 GLU A O 1
ATOM 812 N N . THR A 1 106 ? -22.888 8.190 25.221 1.00 85.38 106 THR A N 1
ATOM 813 C CA . THR A 1 106 ? -24.112 8.891 25.656 1.00 85.38 106 THR A CA 1
ATOM 814 C C . THR A 1 106 ? -24.034 9.471 27.070 1.00 85.38 106 THR A C 1
ATOM 816 O O . THR A 1 106 ? -24.967 10.155 27.490 1.00 85.38 106 THR A O 1
ATOM 819 N N . ASP A 1 107 ? -22.958 9.198 27.815 1.00 82.19 107 ASP A N 1
ATOM 820 C CA . ASP A 1 107 ? -22.774 9.531 29.240 1.00 82.19 107 ASP A CA 1
ATOM 821 C C . ASP A 1 107 ? -23.927 9.038 30.144 1.00 82.19 107 ASP A C 1
ATOM 823 O O . ASP A 1 107 ? -24.199 9.552 31.233 1.00 82.19 107 ASP A O 1
ATOM 827 N N . THR A 1 108 ? -24.645 8.004 29.701 1.00 84.69 108 THR A N 1
ATOM 828 C CA . THR A 1 108 ? -25.733 7.399 30.473 1.00 84.69 108 THR A CA 1
ATOM 829 C C . THR A 1 108 ? -25.204 6.275 31.343 1.00 84.69 108 THR A C 1
ATOM 831 O O . THR A 1 108 ? -24.405 5.462 30.892 1.00 84.69 108 THR A O 1
ATOM 834 N N . ARG A 1 109 ? -25.682 6.178 32.586 1.00 83.94 109 ARG A N 1
ATOM 835 C CA . ARG A 1 109 ? -25.363 5.046 33.465 1.00 83.94 109 ARG A CA 1
ATOM 836 C C . ARG A 1 109 ? -25.986 3.761 32.915 1.00 83.94 109 ARG A C 1
ATOM 838 O O . ARG A 1 109 ? -27.184 3.747 32.649 1.00 83.94 109 ARG A O 1
ATOM 845 N N . ILE A 1 110 ? -25.178 2.713 32.763 1.00 81.69 110 ILE A N 1
ATOM 846 C CA . ILE A 1 110 ? -25.604 1.419 32.210 1.00 81.69 110 ILE A CA 1
ATOM 847 C C . ILE A 1 110 ? -25.663 0.343 33.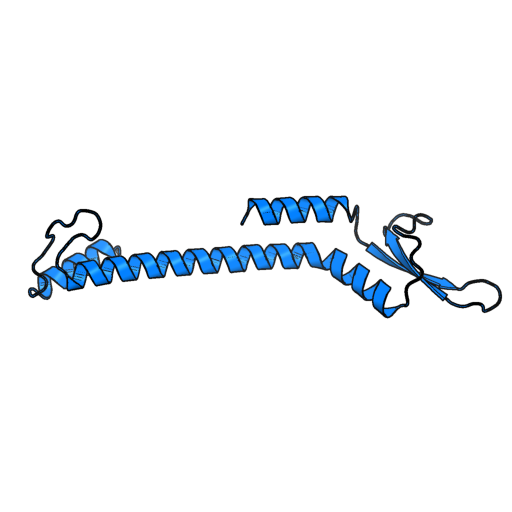303 1.00 81.69 110 ILE A C 1
ATOM 849 O O . ILE A 1 110 ? -26.526 -0.523 33.243 1.00 81.69 110 ILE A O 1
ATOM 853 N N . PHE A 1 111 ? -24.781 0.408 34.305 1.00 82.31 111 PHE A N 1
ATOM 854 C CA . PHE A 1 111 ? -24.747 -0.518 35.445 1.00 82.31 111 PHE A CA 1
ATOM 855 C C . PHE A 1 111 ? -24.112 0.156 36.679 1.00 82.31 111 PHE A C 1
ATOM 857 O O . PHE A 1 111 ? -23.680 1.317 36.617 1.00 82.31 111 PHE A O 1
ATOM 864 N N . ASP A 1 112 ? -24.101 -0.516 37.833 1.00 80.81 112 ASP A N 1
ATOM 865 C CA . ASP A 1 112 ? -23.291 -0.083 38.980 1.00 80.81 112 ASP A CA 1
ATOM 866 C C . ASP A 1 112 ? -21.855 -0.626 38.869 1.00 80.81 112 ASP A C 1
ATOM 868 O O . ASP A 1 112 ? -21.671 -1.839 38.923 1.00 80.81 112 ASP A O 1
ATOM 872 N N . PRO A 1 113 ? -20.816 0.226 38.750 1.00 76.12 113 PRO A N 1
ATOM 873 C CA . PRO A 1 113 ? -19.437 -0.243 38.597 1.00 76.12 113 PRO A CA 1
ATOM 874 C C . PRO A 1 113 ? -18.890 -0.987 39.823 1.00 76.12 113 PRO A C 1
ATOM 876 O O . PRO A 1 113 ? -17.843 -1.624 39.734 1.00 76.12 113 PRO A O 1
ATOM 879 N N . TRP A 1 114 ? -19.586 -0.930 40.962 1.00 80.56 114 TRP A N 1
ATOM 880 C CA . TRP A 1 114 ? -19.233 -1.683 42.165 1.00 80.56 114 TRP A CA 1
ATOM 881 C C . TRP A 1 114 ? -19.984 -3.019 42.285 1.00 80.56 114 TRP A C 1
ATOM 883 O O . TRP A 1 114 ? -19.676 -3.798 43.189 1.00 80.56 114 TRP A O 1
ATOM 893 N N . ASP A 1 115 ? -20.923 -3.307 41.375 1.00 86.88 115 ASP A N 1
ATOM 894 C CA . ASP A 1 115 ? -21.565 -4.615 41.224 1.00 86.88 115 ASP A CA 1
ATOM 895 C C . ASP A 1 115 ? -20.798 -5.454 40.187 1.00 86.88 115 ASP A C 1
ATOM 897 O O . ASP A 1 115 ? -20.948 -5.315 38.970 1.00 86.88 115 ASP A O 1
ATOM 901 N N . VAL A 1 116 ? -19.923 -6.326 40.692 1.00 81.25 116 VAL A N 1
ATOM 902 C CA . VAL A 1 116 ? -19.020 -7.147 39.872 1.00 81.25 116 VAL A CA 1
ATOM 903 C C . VAL A 1 116 ? -19.788 -8.132 38.982 1.00 81.25 116 VAL A C 1
ATOM 905 O O . VAL A 1 116 ? -19.346 -8.397 37.862 1.00 81.25 116 VAL A O 1
ATOM 908 N N . ASP A 1 117 ? -20.937 -8.642 39.432 1.00 86.06 117 ASP A N 1
ATOM 909 C CA . ASP A 1 117 ? -21.738 -9.601 38.662 1.00 86.06 117 ASP A CA 1
ATOM 910 C C . ASP A 1 117 ? -22.429 -8.903 37.481 1.00 86.06 117 ASP A C 1
ATOM 912 O O . ASP A 1 117 ? -22.445 -9.421 36.358 1.00 86.06 117 ASP A O 1
ATOM 916 N N . GLU A 1 118 ? -22.944 -7.689 37.702 1.00 81.69 118 GLU A N 1
ATOM 917 C CA . GLU A 1 118 ? -23.528 -6.871 36.638 1.00 81.69 118 GLU A CA 1
ATOM 918 C C . GLU A 1 118 ? -22.464 -6.414 35.625 1.00 81.69 118 GLU A C 1
ATOM 920 O O . GLU A 1 118 ? -22.676 -6.516 34.411 1.00 81.69 118 GLU A O 1
ATOM 925 N N . MET A 1 119 ? -21.290 -6.003 36.113 1.00 80.31 119 MET A N 1
ATOM 926 C CA . MET A 1 119 ? -20.139 -5.618 35.294 1.00 80.31 119 MET A CA 1
ATOM 927 C C . MET A 1 119 ? -19.677 -6.762 34.373 1.00 80.31 119 MET A C 1
ATOM 929 O O . MET A 1 119 ? -19.468 -6.551 33.175 1.00 80.31 119 MET A O 1
ATOM 933 N N . LEU A 1 120 ? -19.547 -7.987 34.901 1.00 81.44 120 LEU A N 1
ATOM 934 C CA . LEU A 1 120 ? -19.152 -9.161 34.113 1.00 81.44 120 LEU A CA 1
ATOM 935 C C . LEU A 1 120 ? -20.193 -9.511 33.045 1.00 81.44 120 LEU A C 1
ATOM 937 O O . LEU A 1 120 ? -19.824 -9.823 31.911 1.00 81.44 120 LEU A O 1
ATOM 941 N N . ARG A 1 121 ? -21.488 -9.410 33.367 1.00 84.00 121 ARG A N 1
ATOM 942 C CA . ARG A 1 121 ? -22.569 -9.656 32.402 1.00 84.00 121 ARG A CA 1
ATOM 943 C C . ARG A 1 121 ? -22.510 -8.679 31.225 1.00 84.00 121 ARG A C 1
ATOM 945 O O . ARG A 1 121 ? -22.592 -9.112 30.079 1.00 84.00 121 ARG A O 1
ATOM 952 N N . VAL A 1 122 ? -22.323 -7.384 31.494 1.00 79.12 122 VAL A N 1
ATOM 953 C CA . VAL A 1 122 ? -22.202 -6.347 30.451 1.00 79.12 122 VAL A CA 1
ATOM 954 C C . VAL A 1 122 ? -20.951 -6.559 29.591 1.00 79.12 122 VAL A C 1
ATOM 956 O O . VAL A 1 122 ? -21.007 -6.378 28.374 1.00 79.12 122 VAL A O 1
ATOM 959 N N . ALA A 1 123 ? -19.832 -6.980 30.190 1.00 78.38 123 ALA A N 1
ATOM 960 C CA . ALA A 1 123 ? -18.610 -7.292 29.450 1.00 78.38 123 ALA A CA 1
ATOM 961 C C . ALA A 1 123 ? -18.794 -8.475 28.478 1.00 78.38 123 ALA A C 1
ATOM 963 O O . ALA A 1 123 ? -18.332 -8.405 27.338 1.00 78.38 123 ALA A O 1
ATOM 964 N N . ILE A 1 124 ? -19.484 -9.539 28.902 1.00 82.31 124 ILE A N 1
ATOM 965 C CA . ILE A 1 124 ? -19.758 -10.728 28.073 1.00 82.31 124 ILE A CA 1
ATOM 966 C C . ILE A 1 124 ? -20.692 -10.382 26.906 1.00 82.31 124 ILE A C 1
ATOM 968 O O . ILE A 1 124 ? -20.408 -10.739 25.764 1.00 82.31 124 ILE A O 1
ATOM 972 N N . ASP A 1 125 ? -21.766 -9.638 27.173 1.00 82.94 125 ASP A N 1
ATOM 973 C CA . ASP A 1 125 ? -22.751 -9.254 26.154 1.00 82.94 125 ASP A CA 1
ATOM 974 C C . ASP A 1 125 ? -22.116 -8.357 25.071 1.00 82.94 125 ASP A C 1
ATOM 976 O O . ASP A 1 125 ? -22.290 -8.568 23.871 1.00 82.94 125 ASP A O 1
ATOM 980 N N . ARG A 1 126 ? -21.263 -7.405 25.480 1.00 74.44 126 ARG A N 1
ATOM 981 C CA . ARG A 1 126 ? -20.582 -6.469 24.564 1.00 74.44 126 ARG A CA 1
ATOM 982 C C . ARG A 1 126 ? -19.406 -7.061 23.793 1.00 74.44 126 ARG A C 1
ATOM 984 O O . ARG A 1 126 ? -19.019 -6.505 22.768 1.00 74.44 126 ARG A O 1
ATOM 991 N N . THR A 1 127 ? -18.825 -8.160 24.264 1.00 74.00 127 THR A N 1
ATOM 992 C CA . THR A 1 127 ? -17.750 -8.864 23.546 1.00 74.00 127 THR A CA 1
ATOM 993 C C . THR A 1 127 ? -18.280 -9.945 22.606 1.00 74.00 127 THR A C 1
ATOM 995 O O . THR A 1 127 ? -17.484 -10.581 21.918 1.00 74.00 127 THR A O 1
ATOM 998 N N . GLY A 1 128 ? -19.608 -10.104 22.514 1.00 64.75 128 GLY A N 1
ATOM 999 C CA . GLY A 1 128 ? -20.234 -11.123 21.679 1.00 64.75 128 GLY A CA 1
ATOM 1000 C C . GLY A 1 128 ? -19.957 -12.521 22.215 1.00 64.75 128 GLY A C 1
ATOM 1001 O O . GLY A 1 128 ? -19.491 -13.368 21.458 1.00 64.75 128 GLY A O 1
ATOM 1002 N N . GLY A 1 129 ? -20.179 -12.731 23.521 1.00 48.75 129 GLY A N 1
ATOM 1003 C CA . GLY A 1 129 ? -20.035 -14.024 24.188 1.00 48.75 129 GLY A CA 1
ATOM 1004 C C . GLY A 1 129 ? -20.546 -15.167 23.312 1.00 48.75 129 GLY A C 1
ATOM 1005 O O . GLY A 1 129 ? -21.730 -15.229 22.995 1.00 48.75 129 GLY A O 1
ATOM 1006 N N . ALA A 1 130 ? -19.601 -16.005 22.886 1.00 44.62 130 ALA A N 1
ATOM 1007 C CA . ALA A 1 130 ? -19.780 -17.067 21.911 1.00 44.62 130 ALA A CA 1
ATOM 1008 C C . ALA A 1 130 ? -20.904 -18.042 22.299 1.00 44.62 130 ALA A C 1
ATOM 1010 O O . ALA A 1 130 ? -20.875 -18.616 23.391 1.00 44.62 130 ALA A O 1
ATOM 1011 N N . GLU A 1 131 ? -21.833 -18.262 21.368 1.00 40.91 131 GLU A N 1
ATOM 1012 C CA . GLU A 1 131 ? -22.389 -19.599 21.118 1.00 40.91 131 GLU A CA 1
ATOM 1013 C C . GLU A 1 131 ? -21.450 -20.378 20.187 1.00 40.91 131 GLU A C 1
ATOM 1015 O O . GLU A 1 131 ? -20.886 -19.756 19.253 1.00 40.91 131 GLU A O 1
#